Protein AF-A0A9P8LA30-F1 (afdb_monomer_lite)

Sequence (181 aa):
MVSTASNDLFRNRLGIWWVRAGVVLIIFPVVVVALKSPSVLQIFLISDLVSSSVIPVLCVGLSDRCYWWRGFEVVVGGLGGILTIFIFGTIYFGSALQGAQLILLEGGLYANDWSVFGAFVAAPIGGLLWGVGALLARLSFQYIRAKVRREQFDVLDRPASLDPDVHEHVHVEPPGSGKFF

Structure (mmCIF, N/CA/C/O backbone):
data_AF-A0A9P8LA30-F1
#
_entry.id   AF-A0A9P8LA30-F1
#
loop_
_atom_site.group_PDB
_atom_site.id
_atom_site.type_symbol
_atom_site.label_atom_id
_atom_site.label_alt_id
_atom_site.label_comp_id
_atom_site.label_asym_id
_atom_site.label_entity_id
_atom_site.label_seq_id
_atom_site.pdbx_PDB_ins_code
_atom_site.Cartn_x
_atom_site.Cartn_y
_atom_site.Cartn_z
_atom_site.occupancy
_atom_site.B_iso_or_equiv
_atom_site.auth_seq_id
_atom_site.auth_comp_id
_atom_site.auth_asym_id
_atom_site.auth_atom_id
_atom_site.pdbx_PDB_model_num
ATOM 1 N N . MET A 1 1 ? 8.399 15.715 -0.031 1.00 66.00 1 MET A N 1
ATOM 2 C CA . MET A 1 1 ? 8.519 14.347 0.525 1.00 66.00 1 MET A CA 1
ATOM 3 C C . MET A 1 1 ? 9.369 14.304 1.793 1.00 66.00 1 MET A C 1
ATOM 5 O O . MET A 1 1 ? 8.813 13.966 2.821 1.00 66.00 1 MET A O 1
ATOM 9 N N . VAL A 1 2 ? 10.654 14.699 1.796 1.00 66.38 2 VAL A N 1
ATOM 10 C CA . VAL A 1 2 ? 11.486 14.649 3.030 1.00 66.38 2 VAL A CA 1
ATOM 11 C C . VAL A 1 2 ? 10.980 15.570 4.148 1.00 66.38 2 VAL A C 1
ATOM 13 O O . VAL A 1 2 ? 10.963 15.170 5.306 1.00 66.38 2 VAL A O 1
ATOM 16 N N . SER A 1 3 ? 10.512 16.777 3.817 1.00 67.06 3 SER A N 1
ATOM 17 C CA . SER A 1 3 ? 9.912 17.679 4.813 1.00 67.06 3 SER A CA 1
ATOM 18 C C . SER A 1 3 ? 8.587 17.133 5.363 1.00 67.06 3 SER A C 1
ATOM 20 O O . SER A 1 3 ? 8.395 17.147 6.573 1.00 67.06 3 SER A O 1
ATOM 22 N N . THR A 1 4 ? 7.735 16.561 4.504 1.00 74.06 4 THR A N 1
ATOM 23 C CA . THR A 1 4 ? 6.499 15.865 4.900 1.00 74.06 4 THR A CA 1
ATOM 24 C C . THR A 1 4 ? 6.799 14.680 5.817 1.00 74.06 4 THR A C 1
ATOM 26 O O . THR A 1 4 ? 6.237 14.593 6.895 1.00 74.06 4 THR A O 1
ATOM 29 N N . ALA A 1 5 ? 7.768 13.828 5.469 1.00 67.12 5 ALA A N 1
ATOM 30 C CA . ALA A 1 5 ? 8.181 12.701 6.305 1.00 67.12 5 ALA A CA 1
ATOM 31 C C . ALA A 1 5 ? 8.774 13.155 7.652 1.00 67.12 5 ALA A C 1
ATOM 33 O O . ALA A 1 5 ? 8.467 12.582 8.692 1.00 67.12 5 ALA A O 1
ATOM 34 N N . SER A 1 6 ? 9.590 14.213 7.661 1.00 68.19 6 SER A N 1
ATOM 35 C CA . SER A 1 6 ? 10.129 14.799 8.896 1.00 68.19 6 SER A CA 1
ATOM 36 C C . SER A 1 6 ? 9.030 15.384 9.791 1.00 68.19 6 SER A C 1
ATOM 38 O O . SER A 1 6 ? 9.111 15.314 11.018 1.00 68.19 6 SER A O 1
ATOM 40 N N . ASN A 1 7 ? 8.002 15.974 9.190 1.00 72.81 7 ASN A N 1
ATOM 41 C CA . ASN A 1 7 ? 6.887 16.552 9.921 1.00 72.81 7 ASN A CA 1
ATOM 42 C C . ASN A 1 7 ? 5.942 15.469 10.458 1.00 72.81 7 ASN A C 1
ATOM 44 O O . ASN A 1 7 ? 5.665 15.437 11.653 1.00 72.81 7 ASN A O 1
ATOM 48 N N . ASP A 1 8 ? 5.525 14.543 9.600 1.00 75.38 8 ASP A N 1
ATOM 49 C CA . ASP A 1 8 ? 4.491 13.558 9.914 1.00 75.38 8 ASP A CA 1
ATOM 50 C C . ASP A 1 8 ? 5.030 12.416 10.784 1.00 75.38 8 ASP A C 1
ATOM 52 O O . ASP A 1 8 ? 4.344 11.956 11.694 1.00 75.38 8 ASP A O 1
ATOM 56 N N . LEU A 1 9 ? 6.282 11.989 10.566 1.00 69.12 9 LEU A N 1
ATOM 57 C CA . LEU A 1 9 ? 6.884 10.870 11.299 1.00 69.12 9 LEU A CA 1
ATOM 58 C C . LEU A 1 9 ? 7.690 11.326 12.523 1.00 69.12 9 LEU A C 1
ATOM 60 O O . LEU A 1 9 ? 7.696 10.647 13.547 1.00 69.12 9 LEU A O 1
ATOM 64 N N . PHE A 1 10 ? 8.347 12.489 12.447 1.00 74.12 10 PHE A N 1
ATOM 65 C CA . PHE A 1 10 ? 9.243 12.975 13.506 1.00 74.12 10 PHE A CA 1
ATOM 66 C C . PHE A 1 10 ? 8.746 14.238 14.220 1.00 74.12 10 PHE A C 1
ATOM 68 O O . PHE A 1 10 ? 9.467 14.780 15.062 1.00 74.12 10 PHE A O 1
ATOM 75 N N . ARG A 1 11 ? 7.523 14.713 13.923 1.00 70.44 11 ARG A N 1
ATOM 76 C CA . ARG A 1 11 ? 6.894 15.894 14.552 1.00 70.44 11 ARG A CA 1
ATOM 77 C C . ARG A 1 11 ? 7.828 17.107 14.607 1.00 70.44 11 ARG A C 1
ATOM 79 O O . ARG A 1 11 ? 7.881 17.813 15.612 1.00 70.44 11 ARG A O 1
ATOM 86 N N . ASN A 1 12 ? 8.625 17.297 13.554 1.00 68.81 12 ASN A N 1
ATOM 87 C CA . ASN A 1 12 ? 9.588 18.392 13.428 1.00 68.81 12 ASN A CA 1
ATOM 88 C C . ASN A 1 12 ? 10.654 18.465 14.553 1.00 68.81 12 ASN A C 1
ATOM 90 O O . ASN A 1 12 ? 11.249 19.512 14.788 1.00 68.81 12 ASN A O 1
ATOM 94 N N . ARG A 1 13 ? 10.925 17.350 15.249 1.00 74.25 13 ARG A N 1
ATOM 95 C CA . ARG A 1 13 ? 12.000 17.239 16.259 1.00 74.25 13 ARG A CA 1
ATOM 96 C C . ARG A 1 13 ? 13.390 17.031 15.641 1.00 74.25 13 ARG A C 1
ATOM 98 O O . ARG A 1 13 ? 14.383 17.027 16.365 1.00 74.25 13 ARG A O 1
ATOM 105 N N . LEU A 1 14 ? 13.475 16.813 14.327 1.00 73.75 14 LEU A N 1
ATOM 106 C CA . LEU A 1 14 ? 14.732 16.595 13.613 1.00 73.75 14 LEU A CA 1
ATOM 107 C C . LEU A 1 14 ? 15.380 17.928 13.236 1.00 73.75 14 LEU A C 1
ATOM 109 O O . LEU A 1 14 ? 14.770 18.775 12.588 1.00 73.75 14 LEU A O 1
ATOM 113 N N . GLY A 1 15 ? 16.651 18.092 13.601 1.00 79.81 15 GLY A N 1
ATOM 114 C CA . GLY A 1 15 ? 17.439 19.247 13.176 1.00 79.81 15 GLY A CA 1
ATOM 115 C C . GLY A 1 15 ? 17.586 19.318 11.650 1.00 79.81 15 GLY A C 1
ATOM 116 O O . GLY A 1 15 ? 17.658 18.294 10.969 1.00 79.81 15 GLY A O 1
ATOM 117 N N . ILE A 1 16 ? 17.705 20.536 11.114 1.00 81.12 16 ILE A N 1
ATOM 118 C CA . ILE A 1 16 ? 17.789 20.811 9.666 1.00 81.12 16 ILE A CA 1
ATOM 119 C C . ILE A 1 16 ? 18.906 20.020 8.956 1.00 81.12 16 ILE A C 1
ATOM 121 O O . ILE A 1 16 ? 18.776 19.666 7.785 1.00 81.12 16 ILE A O 1
ATOM 125 N N . TRP A 1 17 ? 19.991 19.703 9.669 1.00 84.44 17 TRP A N 1
ATOM 126 C CA . TRP A 1 17 ? 21.108 18.906 9.161 1.00 84.44 17 TRP A CA 1
ATOM 127 C C . TRP A 1 17 ? 20.695 17.477 8.792 1.00 84.44 17 TRP A C 1
ATOM 129 O O . TRP A 1 17 ? 21.077 16.992 7.728 1.00 84.44 17 TRP A O 1
ATOM 139 N N . TRP A 1 18 ? 19.846 16.838 9.602 1.00 83.56 18 TRP A N 1
ATOM 140 C CA . TRP A 1 18 ? 19.319 15.499 9.324 1.00 83.56 18 TRP A CA 1
ATOM 141 C C . TRP A 1 18 ? 18.354 15.500 8.143 1.00 83.56 18 TRP A C 1
ATOM 143 O O . TRP A 1 18 ? 18.401 14.603 7.305 1.00 83.56 18 TRP A O 1
ATOM 153 N N . VAL A 1 19 ? 17.535 16.547 8.025 1.00 83.50 19 VAL A N 1
ATOM 154 C CA . VAL A 1 19 ? 16.638 16.736 6.876 1.00 83.50 19 VAL A CA 1
ATOM 155 C C . VAL A 1 19 ? 17.453 16.853 5.583 1.00 83.50 19 VAL A C 1
ATOM 157 O O . VAL A 1 19 ? 17.155 16.169 4.608 1.00 83.50 19 VAL A O 1
ATOM 160 N N . ARG A 1 20 ? 18.524 17.659 5.574 1.00 85.94 20 ARG A N 1
ATOM 161 C CA . ARG A 1 20 ? 19.414 17.812 4.408 1.00 85.94 20 ARG A CA 1
ATOM 162 C C . ARG A 1 20 ? 20.133 16.515 4.044 1.00 85.94 20 ARG A C 1
ATOM 164 O O . ARG A 1 20 ? 20.171 16.164 2.868 1.00 85.94 20 ARG A O 1
ATOM 171 N N . ALA A 1 21 ? 20.648 15.787 5.035 1.00 88.25 21 ALA A N 1
ATOM 172 C CA . ALA A 1 21 ? 21.249 14.474 4.809 1.00 88.25 21 ALA A CA 1
ATOM 173 C C . ALA A 1 21 ? 20.233 13.489 4.203 1.00 88.25 21 ALA A C 1
ATOM 175 O O . ALA A 1 21 ? 20.544 12.813 3.227 1.00 88.25 21 ALA A O 1
ATOM 176 N N . GLY A 1 22 ? 18.994 13.478 4.707 1.00 86.50 22 GLY A N 1
ATOM 177 C CA . GLY A 1 22 ? 17.905 12.669 4.159 1.00 86.50 22 GLY A CA 1
ATOM 178 C C . GLY A 1 22 ? 17.561 13.017 2.709 1.00 86.50 22 GLY A C 1
ATOM 179 O O . GLY A 1 22 ? 17.328 12.121 1.903 1.00 86.50 22 GLY A O 1
ATOM 180 N N . VAL A 1 23 ? 17.591 14.303 2.340 1.00 87.88 23 VAL A N 1
ATOM 181 C CA . VAL A 1 23 ? 17.409 14.729 0.941 1.00 87.88 23 VAL A CA 1
ATOM 182 C C . VAL A 1 23 ? 18.496 14.139 0.044 1.00 87.88 23 VAL A C 1
ATOM 184 O O . VAL A 1 23 ? 18.168 13.527 -0.968 1.00 87.88 23 VAL A O 1
ATOM 187 N N . VAL A 1 24 ? 19.772 14.266 0.416 1.00 90.69 24 VAL A N 1
ATOM 188 C CA . VAL A 1 24 ? 20.885 13.716 -0.380 1.00 90.69 24 VAL A CA 1
ATOM 189 C C . VAL A 1 24 ? 20.779 12.192 -0.500 1.00 90.69 24 VAL A C 1
ATOM 191 O O . VAL A 1 24 ? 20.941 11.648 -1.593 1.00 90.69 24 VAL A O 1
ATOM 194 N N . LEU A 1 25 ? 20.436 11.515 0.600 1.00 90.44 25 LEU A N 1
ATOM 195 C CA . LEU A 1 25 ? 20.273 10.062 0.649 1.00 90.44 25 LEU A CA 1
ATOM 196 C C . LEU A 1 25 ? 19.158 9.557 -0.280 1.00 90.44 25 LEU A C 1
ATOM 198 O O . LEU A 1 25 ? 19.300 8.484 -0.852 1.00 90.44 25 LEU A O 1
ATOM 202 N N . ILE A 1 26 ? 18.073 10.318 -0.462 1.00 89.56 26 ILE A N 1
ATOM 203 C CA . ILE A 1 26 ? 16.992 9.968 -1.399 1.00 89.56 26 ILE A CA 1
ATOM 204 C C . ILE A 1 26 ? 17.337 10.359 -2.840 1.00 89.56 26 ILE A C 1
ATOM 206 O O . ILE A 1 26 ? 16.992 9.630 -3.767 1.00 89.56 26 ILE A O 1
ATOM 210 N N . ILE A 1 27 ? 18.034 11.478 -3.060 1.00 89.94 27 ILE A N 1
ATOM 211 C CA . ILE A 1 27 ? 18.406 11.923 -4.413 1.00 89.94 27 ILE A CA 1
ATOM 212 C C . ILE A 1 27 ? 19.338 10.915 -5.090 1.00 89.94 27 ILE A C 1
ATOM 214 O O . ILE A 1 27 ? 19.148 10.617 -6.266 1.00 89.94 27 ILE A O 1
ATOM 218 N N . PHE A 1 28 ? 20.317 10.365 -4.369 1.00 92.31 28 PHE A N 1
ATOM 219 C CA . PHE A 1 28 ? 21.287 9.432 -4.949 1.00 92.31 28 PHE A CA 1
ATOM 220 C C . PHE A 1 28 ? 20.642 8.215 -5.654 1.00 92.31 28 PHE A C 1
ATOM 222 O O . PHE A 1 28 ? 20.888 8.037 -6.850 1.00 92.31 28 PHE A O 1
ATOM 229 N N . PRO A 1 29 ? 19.780 7.401 -5.006 1.00 88.56 29 PRO A N 1
ATOM 230 C CA . PRO A 1 29 ? 19.123 6.278 -5.669 1.00 88.56 29 PRO A CA 1
ATOM 231 C C . PRO A 1 29 ? 18.166 6.730 -6.777 1.00 88.56 29 PRO A C 1
ATOM 233 O O . PRO A 1 29 ? 18.083 6.056 -7.798 1.00 88.56 29 PRO A O 1
ATOM 236 N N . VAL A 1 30 ? 17.497 7.881 -6.633 1.00 87.75 30 VAL A N 1
ATOM 237 C CA . VAL A 1 30 ? 16.636 8.434 -7.693 1.00 87.75 30 VAL A CA 1
ATOM 238 C C . VAL A 1 30 ? 17.444 8.726 -8.959 1.00 87.75 30 VAL A C 1
ATOM 240 O O . VAL A 1 30 ? 17.013 8.362 -10.050 1.00 87.75 30 VAL A O 1
ATOM 243 N N . VAL A 1 31 ? 18.636 9.316 -8.828 1.00 88.94 31 VAL A N 1
ATOM 244 C CA . VAL A 1 31 ? 19.533 9.570 -9.967 1.00 88.94 31 VAL A CA 1
ATOM 245 C C . VAL A 1 31 ? 20.019 8.257 -10.580 1.00 88.94 31 VAL A C 1
ATOM 247 O O . VAL A 1 31 ? 19.984 8.113 -11.798 1.00 88.94 31 VAL A O 1
ATOM 250 N N . VAL A 1 32 ? 20.418 7.275 -9.765 1.00 88.88 32 VAL A N 1
ATOM 251 C CA . VAL A 1 32 ? 20.848 5.955 -10.266 1.00 88.88 32 VAL A CA 1
ATOM 252 C C . VAL A 1 32 ? 19.735 5.269 -11.062 1.00 88.88 32 VAL A C 1
ATOM 254 O O . VAL A 1 32 ? 19.996 4.741 -12.143 1.00 88.88 32 VAL A O 1
ATOM 257 N N . VAL A 1 33 ? 18.496 5.304 -10.566 1.00 84.56 33 VAL A N 1
ATOM 258 C CA . VAL A 1 33 ? 17.332 4.753 -11.273 1.00 84.56 33 VAL A CA 1
ATOM 259 C C . VAL A 1 33 ? 17.050 5.541 -12.550 1.00 84.56 33 VAL A C 1
ATOM 261 O O . VAL A 1 33 ? 16.842 4.928 -13.588 1.00 84.56 33 VAL A O 1
ATOM 264 N N . ALA A 1 34 ? 17.119 6.874 -12.528 1.00 80.88 34 ALA A N 1
ATOM 265 C CA . ALA A 1 34 ? 16.908 7.701 -13.719 1.00 80.88 34 ALA A CA 1
ATOM 266 C C . ALA A 1 34 ? 17.939 7.419 -14.829 1.00 80.88 34 ALA A C 1
ATOM 268 O O . ALA A 1 34 ? 17.586 7.373 -16.007 1.00 80.88 34 ALA A O 1
ATOM 269 N N . LEU A 1 35 ? 19.200 7.161 -14.464 1.00 85.12 35 LEU A N 1
ATOM 270 C CA . LEU A 1 35 ? 20.261 6.797 -15.411 1.00 85.12 35 LEU A CA 1
ATOM 271 C C . LEU A 1 35 ? 20.046 5.425 -16.065 1.00 85.12 35 LEU A C 1
ATOM 273 O O . LEU A 1 35 ? 20.586 5.172 -17.138 1.00 85.12 35 LEU A O 1
ATOM 277 N N . LYS A 1 36 ? 19.237 4.545 -15.461 1.00 79.75 36 LYS A N 1
ATOM 278 C CA . LYS A 1 36 ? 18.833 3.261 -16.060 1.00 79.75 36 LYS A CA 1
ATOM 279 C C . LYS A 1 36 ? 17.726 3.409 -17.115 1.00 79.75 36 LYS A C 1
ATOM 281 O O . LYS A 1 36 ? 17.242 2.403 -17.615 1.00 79.75 36 LYS A O 1
ATOM 286 N N . SER A 1 37 ? 17.369 4.648 -17.467 1.00 63.50 37 SER A N 1
ATOM 287 C CA . SER A 1 37 ? 16.351 5.027 -18.453 1.00 63.50 37 SER A CA 1
ATOM 288 C C . SER A 1 37 ? 15.013 4.269 -18.330 1.00 63.50 37 SER A C 1
ATOM 290 O O . SER A 1 37 ? 14.557 3.662 -19.299 1.00 63.50 37 SER A O 1
ATOM 292 N N . PRO A 1 38 ? 14.330 4.302 -17.165 1.00 69.00 38 PRO A N 1
ATOM 293 C CA . PRO A 1 38 ? 12.923 3.934 -17.111 1.00 69.00 38 PRO A CA 1
ATOM 294 C C . PRO A 1 38 ? 12.126 4.894 -17.995 1.00 69.00 38 PRO A C 1
ATOM 296 O O . PRO A 1 38 ? 12.371 6.105 -17.997 1.00 69.00 38 PRO A O 1
ATOM 299 N N . SER A 1 39 ? 11.146 4.372 -18.730 1.00 79.62 39 SER A N 1
ATOM 300 C CA . SER A 1 39 ? 10.253 5.243 -19.488 1.00 79.62 39 SER A CA 1
ATOM 301 C C . SER A 1 39 ? 9.418 6.094 -18.524 1.00 79.62 39 SER A C 1
ATOM 303 O O . SER A 1 39 ? 8.913 5.607 -17.510 1.00 79.62 39 SER A O 1
ATOM 305 N N . VAL A 1 40 ? 9.244 7.378 -18.848 1.00 84.81 40 VAL A N 1
ATOM 306 C CA . VAL A 1 40 ? 8.397 8.295 -18.065 1.00 84.81 40 VAL A CA 1
ATOM 307 C C . VAL A 1 40 ? 6.981 7.722 -17.907 1.00 84.81 40 VAL A C 1
ATOM 309 O O . VAL A 1 40 ? 6.394 7.794 -16.831 1.00 84.81 40 VAL A O 1
ATOM 312 N N . LEU A 1 41 ? 6.469 7.075 -18.960 1.00 85.44 41 LEU A N 1
ATOM 313 C CA . LEU A 1 41 ? 5.175 6.394 -18.968 1.00 85.44 41 LEU A CA 1
ATOM 314 C C . LEU A 1 41 ? 5.098 5.265 -17.932 1.00 85.44 41 LEU A C 1
ATOM 316 O O . LEU A 1 41 ? 4.109 5.177 -17.215 1.00 85.44 41 LEU A O 1
ATOM 320 N N . GLN A 1 42 ? 6.132 4.433 -17.802 1.00 86.19 42 GLN A N 1
ATOM 321 C CA . GLN A 1 42 ? 6.142 3.350 -16.817 1.00 86.19 42 GLN A CA 1
ATOM 322 C C . GLN A 1 42 ? 6.142 3.887 -15.384 1.00 86.19 42 GLN A C 1
ATOM 324 O O . GLN A 1 42 ? 5.406 3.375 -14.547 1.00 86.19 42 GLN A O 1
ATOM 329 N N . ILE A 1 43 ? 6.897 4.955 -15.107 1.00 87.75 43 ILE A N 1
ATOM 330 C CA . ILE A 1 43 ? 6.878 5.604 -13.788 1.00 87.75 43 ILE A CA 1
ATOM 331 C C . ILE A 1 43 ? 5.460 6.096 -13.455 1.00 87.75 43 ILE A C 1
ATOM 333 O O . ILE A 1 43 ? 4.973 5.858 -12.348 1.00 87.75 43 ILE A O 1
ATOM 337 N N . PHE A 1 44 ? 4.777 6.732 -14.415 1.00 89.44 44 PHE A N 1
ATOM 338 C CA . PHE A 1 44 ? 3.386 7.156 -14.237 1.00 89.44 44 PHE A CA 1
ATOM 339 C C . PHE A 1 44 ? 2.445 5.977 -13.993 1.00 89.44 44 PHE A C 1
ATOM 341 O O . PHE A 1 44 ? 1.633 6.051 -13.078 1.00 89.44 44 PHE A O 1
ATOM 348 N N . LEU A 1 45 ? 2.577 4.880 -14.743 1.00 90.12 45 LEU A N 1
ATOM 349 C CA . LEU A 1 45 ? 1.710 3.715 -14.566 1.00 90.12 45 LEU A CA 1
ATOM 350 C C . LEU A 1 45 ? 1.936 2.997 -13.239 1.00 90.12 45 LEU A C 1
ATOM 352 O O . LEU A 1 45 ? 0.966 2.574 -12.628 1.00 90.12 45 LEU A O 1
ATOM 356 N N . ILE A 1 46 ? 3.180 2.875 -12.766 1.00 91.12 46 ILE A N 1
ATOM 357 C CA . ILE A 1 46 ? 3.451 2.307 -11.438 1.00 91.12 46 ILE A CA 1
ATOM 358 C C . ILE A 1 46 ? 2.772 3.172 -10.368 1.00 91.12 46 ILE A C 1
ATOM 360 O O . ILE A 1 46 ? 2.106 2.652 -9.473 1.00 91.12 46 ILE A O 1
ATOM 364 N N . SER A 1 47 ? 2.902 4.498 -10.468 1.00 91.75 47 SER A N 1
ATOM 365 C CA . SER A 1 47 ? 2.252 5.422 -9.534 1.00 91.75 47 SER A CA 1
ATOM 366 C C . SER A 1 47 ? 0.725 5.340 -9.602 1.00 91.75 47 SER A C 1
ATOM 368 O O . SER A 1 47 ? 0.059 5.400 -8.566 1.00 91.75 47 SER A O 1
ATOM 370 N N . ASP A 1 48 ? 0.162 5.209 -10.801 1.00 92.81 48 ASP A N 1
ATOM 371 C CA . ASP A 1 48 ? -1.279 5.077 -11.012 1.00 92.81 48 ASP A CA 1
ATOM 372 C C . ASP A 1 48 ? -1.802 3.730 -10.496 1.00 92.81 48 ASP A C 1
ATOM 374 O O . ASP A 1 48 ? -2.819 3.675 -9.815 1.00 92.81 48 ASP A O 1
ATOM 378 N N . LEU A 1 49 ? -1.050 2.647 -10.691 1.00 93.12 49 LEU A N 1
ATOM 379 C CA . LEU A 1 49 ? -1.375 1.320 -10.173 1.00 93.12 49 LEU A CA 1
ATOM 380 C C . LEU A 1 49 ? -1.416 1.303 -8.637 1.00 93.12 49 LEU A C 1
ATOM 382 O O . LEU A 1 49 ? -2.361 0.783 -8.040 1.00 93.12 49 LEU A O 1
ATOM 386 N N . VAL A 1 50 ? -0.429 1.926 -7.982 1.00 94.25 50 VAL A N 1
ATOM 387 C CA . VAL A 1 50 ? -0.433 2.103 -6.519 1.00 94.25 50 VAL A CA 1
ATOM 388 C C . VAL A 1 50 ? -1.622 2.962 -6.084 1.00 94.25 50 VAL A C 1
ATOM 390 O O . VAL A 1 50 ? -2.298 2.633 -5.111 1.00 94.25 50 VAL A O 1
ATOM 393 N N . SER A 1 51 ? -1.924 4.029 -6.823 1.00 94.69 51 SER A N 1
ATOM 394 C CA . SER A 1 51 ? -3.075 4.894 -6.544 1.00 94.69 51 SER A CA 1
ATOM 395 C C . SER A 1 51 ? -4.399 4.137 -6.680 1.00 94.69 51 SER A C 1
ATOM 397 O O . SER A 1 51 ? -5.256 4.249 -5.810 1.00 94.69 51 SER A O 1
ATOM 399 N N . SER A 1 52 ? -4.536 3.283 -7.692 1.00 95.06 52 SER A N 1
ATOM 400 C CA . SER A 1 52 ? -5.697 2.416 -7.906 1.00 95.06 52 SER A CA 1
ATOM 401 C C . SER A 1 52 ? -5.909 1.423 -6.753 1.00 95.06 52 SER A C 1
ATOM 403 O O . SER A 1 52 ? -7.043 1.139 -6.377 1.00 95.06 52 SER A O 1
ATOM 405 N N . SER A 1 53 ? -4.828 0.956 -6.116 1.00 94.69 53 SER A N 1
ATOM 406 C CA . SER A 1 53 ? -4.896 0.118 -4.908 1.00 94.69 53 SER A CA 1
ATOM 407 C C . SER A 1 53 ? -5.402 0.883 -3.675 1.00 94.69 53 SER A C 1
ATOM 409 O O . SER A 1 53 ? -6.187 0.365 -2.881 1.00 94.69 53 SER A O 1
ATOM 411 N N . VAL A 1 54 ? -4.946 2.125 -3.487 1.00 94.62 54 VAL A N 1
ATOM 412 C CA . VAL A 1 54 ? -5.136 2.871 -2.231 1.00 94.62 54 VAL A CA 1
ATOM 413 C C . VAL A 1 54 ? -6.383 3.767 -2.256 1.00 94.62 54 VAL A C 1
ATOM 415 O O . VAL A 1 54 ? -7.101 3.847 -1.258 1.00 94.62 54 VAL A O 1
ATOM 418 N N . ILE A 1 55 ? -6.665 4.438 -3.378 1.00 94.88 55 ILE A N 1
ATOM 419 C CA . ILE A 1 55 ? -7.728 5.451 -3.496 1.00 94.88 55 ILE A CA 1
ATOM 420 C C . ILE A 1 55 ? -9.119 4.892 -3.168 1.00 94.88 55 ILE A C 1
ATOM 422 O O . ILE A 1 55 ? -9.804 5.525 -2.368 1.00 94.88 55 ILE A O 1
ATOM 426 N N . PRO A 1 56 ? -9.565 3.731 -3.688 1.00 93.38 56 PRO A N 1
ATOM 427 C CA . PRO A 1 56 ? -10.902 3.221 -3.377 1.00 93.38 56 PRO A CA 1
ATOM 428 C C . PRO A 1 56 ? -11.107 3.000 -1.877 1.00 93.38 56 PRO A C 1
ATOM 430 O O . PRO A 1 56 ? -12.147 3.352 -1.322 1.00 93.38 56 PRO A O 1
ATOM 433 N N . VAL A 1 57 ? -10.082 2.474 -1.203 1.00 93.06 57 VAL A N 1
ATOM 434 C CA . VAL A 1 57 ? -10.102 2.215 0.240 1.00 93.06 57 VAL A CA 1
ATOM 435 C C . VAL A 1 57 ? -10.084 3.526 1.033 1.00 93.06 57 VAL A C 1
ATOM 437 O O . VAL A 1 57 ? -10.796 3.658 2.030 1.00 93.06 57 VAL A O 1
ATOM 440 N N . LEU A 1 58 ? -9.317 4.520 0.571 1.00 92.94 58 LEU A N 1
ATOM 441 C CA . LEU A 1 58 ? -9.330 5.873 1.129 1.00 92.94 58 LEU A CA 1
ATOM 442 C C . LEU A 1 58 ? -10.697 6.542 0.982 1.00 92.94 58 LEU A C 1
ATOM 444 O O . LEU A 1 58 ? -11.181 7.124 1.945 1.00 92.94 58 LEU A O 1
ATOM 448 N N . CYS A 1 59 ? -11.340 6.448 -0.184 1.00 92.94 59 CYS A N 1
ATOM 449 C CA . CYS A 1 59 ? -12.662 7.030 -0.419 1.00 92.94 59 CYS A CA 1
ATOM 450 C C . CYS A 1 59 ? -13.716 6.471 0.546 1.00 92.94 59 CYS A C 1
ATOM 452 O O . CYS A 1 59 ? -14.556 7.228 1.029 1.00 92.94 59 CYS A O 1
ATOM 454 N N . VAL A 1 60 ? -13.651 5.173 0.869 1.00 90.38 60 VAL A N 1
ATOM 455 C CA . VAL A 1 60 ? -14.511 4.566 1.899 1.00 90.38 60 VAL A CA 1
ATOM 456 C C . VAL A 1 60 ? -14.184 5.135 3.280 1.00 90.38 60 VAL A C 1
ATOM 458 O O . VAL A 1 60 ? -15.093 5.541 3.996 1.00 90.38 60 VAL A O 1
ATOM 461 N N . GLY A 1 61 ? -12.901 5.221 3.640 1.00 86.94 61 GLY A N 1
ATOM 462 C CA . GLY A 1 61 ? -12.469 5.750 4.938 1.00 86.94 61 GLY A CA 1
ATOM 463 C C . GLY A 1 61 ? -12.748 7.241 5.157 1.00 86.94 61 GLY A C 1
ATOM 464 O O . GLY A 1 61 ? -12.921 7.661 6.295 1.00 86.94 61 GLY A O 1
ATOM 465 N N . LEU A 1 62 ? -12.805 8.035 4.086 1.00 87.25 62 LEU A N 1
ATOM 466 C CA . LEU A 1 62 ? -13.124 9.465 4.133 1.00 87.25 62 LEU A CA 1
ATOM 467 C C . LEU A 1 62 ? -14.631 9.750 4.125 1.00 87.25 62 LEU A C 1
ATOM 469 O O . LEU A 1 62 ? -15.031 10.896 4.302 1.00 87.25 62 LEU A O 1
ATOM 473 N N . SER A 1 63 ? -15.480 8.746 3.890 1.00 87.06 63 SER A N 1
ATOM 474 C CA . SER A 1 63 ? -16.926 8.944 3.916 1.00 87.06 63 SER A CA 1
ATOM 475 C C . SER A 1 63 ? -17.430 9.035 5.356 1.00 87.06 63 SER A C 1
ATOM 477 O O . SER A 1 63 ? -17.305 8.075 6.115 1.00 87.06 63 SER A O 1
ATOM 479 N N . ASP A 1 64 ? -18.117 10.127 5.705 1.00 76.31 64 ASP A N 1
ATOM 480 C CA . ASP A 1 64 ? -18.733 10.319 7.033 1.00 76.31 64 ASP A CA 1
ATOM 481 C C . ASP A 1 64 ? -19.762 9.232 7.396 1.00 76.31 64 ASP A C 1
ATOM 483 O O . ASP A 1 64 ? -20.096 9.021 8.564 1.00 76.31 64 ASP A O 1
ATOM 487 N N . ARG A 1 65 ? -20.276 8.511 6.389 1.00 78.56 65 ARG A N 1
ATOM 488 C CA . ARG A 1 65 ? -21.191 7.375 6.578 1.00 78.56 65 ARG A CA 1
ATOM 489 C C . ARG A 1 65 ? -20.476 6.116 7.064 1.00 78.56 65 ARG A C 1
ATOM 491 O O . ARG A 1 65 ? -21.119 5.241 7.633 1.00 78.56 65 ARG A O 1
ATOM 498 N N . CYS A 1 66 ? -19.168 6.014 6.849 1.00 81.00 66 CYS A N 1
ATOM 499 C CA . CYS A 1 66 ? -18.356 4.844 7.162 1.00 81.00 66 CYS A CA 1
ATOM 500 C C . CYS A 1 66 ? -17.473 5.085 8.395 1.00 81.00 66 CYS A C 1
ATOM 502 O O . CYS A 1 66 ? -16.297 4.739 8.393 1.00 81.00 66 CYS A O 1
ATOM 504 N N . TYR A 1 67 ? -18.044 5.624 9.477 1.00 75.69 67 TYR A N 1
ATOM 505 C CA . TYR A 1 67 ? -17.333 5.943 10.729 1.00 75.69 67 TYR A CA 1
ATOM 506 C C . TYR A 1 67 ? -16.633 4.737 11.392 1.00 75.69 67 TYR A C 1
ATOM 508 O O . TYR A 1 67 ? -15.701 4.901 12.179 1.00 75.69 67 TYR A O 1
ATOM 516 N N . TRP A 1 68 ? -17.056 3.510 11.079 1.00 78.62 68 TRP A N 1
ATOM 517 C CA . TRP A 1 68 ? -16.387 2.283 11.518 1.00 78.62 68 TRP A CA 1
ATOM 518 C C . TRP A 1 68 ? -15.066 2.016 10.782 1.00 78.62 68 TRP A C 1
ATOM 520 O O . TRP A 1 68 ? -14.262 1.206 11.246 1.00 78.62 68 TRP A O 1
ATOM 530 N N . TRP A 1 69 ? -14.807 2.665 9.651 1.00 83.56 69 TRP A N 1
ATOM 531 C CA . TRP A 1 69 ? -13.578 2.505 8.883 1.00 83.56 69 TRP A CA 1
ATOM 532 C C . TRP A 1 69 ? -12.479 3.382 9.489 1.00 83.56 69 TRP A C 1
ATOM 534 O O . TRP A 1 69 ? -12.649 4.589 9.625 1.00 83.56 69 TRP A O 1
ATOM 544 N N . ARG A 1 70 ? -11.351 2.794 9.903 1.00 85.19 70 ARG A N 1
ATOM 545 C CA . ARG A 1 70 ? -10.222 3.536 10.485 1.00 85.19 70 ARG A CA 1
ATOM 546 C C . ARG A 1 70 ? -9.045 3.549 9.512 1.00 85.19 70 ARG A C 1
ATOM 548 O O . ARG A 1 70 ? -9.014 2.840 8.508 1.00 85.19 70 ARG A O 1
ATOM 555 N N . GLY A 1 71 ? -8.021 4.333 9.853 1.00 85.06 71 GLY A N 1
ATOM 556 C CA . GLY A 1 71 ? -6.763 4.357 9.100 1.00 85.06 71 GLY A CA 1
ATOM 557 C C . GLY A 1 71 ? -6.092 2.980 8.995 1.00 85.06 71 GLY A C 1
ATOM 558 O O . GLY A 1 71 ? -5.386 2.718 8.027 1.00 85.06 71 GLY A O 1
ATOM 559 N N . PHE A 1 72 ? -6.357 2.068 9.936 1.00 88.81 72 PHE A N 1
ATOM 560 C CA . PHE A 1 72 ? -5.855 0.696 9.875 1.00 88.81 72 PHE A CA 1
ATOM 561 C C . PHE A 1 72 ? -6.368 -0.061 8.641 1.00 88.81 72 PHE A C 1
ATOM 563 O O . PHE A 1 72 ? -5.567 -0.622 7.897 1.00 88.81 72 PHE A O 1
ATOM 570 N N . GLU A 1 73 ? -7.678 -0.033 8.376 1.00 91.62 73 GLU A N 1
ATOM 571 C CA . GLU A 1 73 ? -8.273 -0.692 7.207 1.00 91.62 73 GLU A CA 1
ATOM 572 C C . GLU A 1 73 ? -7.789 -0.065 5.899 1.00 91.62 73 GLU A C 1
ATOM 574 O O . GLU A 1 73 ? -7.601 -0.771 4.912 1.00 91.62 73 GLU A O 1
ATOM 579 N N . VAL A 1 74 ? -7.523 1.245 5.901 1.00 92.31 74 VAL A N 1
ATOM 580 C CA . VAL A 1 74 ? -6.921 1.950 4.761 1.00 92.31 74 VAL A CA 1
ATOM 581 C C . VAL A 1 74 ? -5.519 1.428 4.455 1.00 92.31 74 VAL A C 1
ATOM 583 O O . VAL A 1 74 ? -5.218 1.137 3.299 1.00 92.31 74 VAL A O 1
ATOM 586 N N . VAL A 1 75 ? -4.663 1.277 5.469 1.00 93.50 75 VAL A N 1
ATOM 587 C CA . VAL A 1 75 ? -3.291 0.780 5.279 1.00 93.50 75 VAL A CA 1
ATOM 588 C C . VAL A 1 75 ? -3.298 -0.681 4.831 1.00 93.50 75 VAL A C 1
ATOM 590 O O . VAL A 1 75 ? -2.609 -1.028 3.871 1.00 93.50 75 VAL A O 1
ATOM 593 N N . VAL A 1 76 ? -4.095 -1.534 5.484 1.00 95.06 76 VAL A N 1
ATOM 594 C CA . VAL A 1 76 ? -4.188 -2.956 5.119 1.00 95.06 76 VAL A CA 1
ATOM 595 C C . VAL A 1 76 ? -4.810 -3.131 3.738 1.00 95.06 76 VAL A C 1
ATOM 597 O O . VAL A 1 76 ? -4.317 -3.942 2.962 1.00 95.06 76 VAL A O 1
ATOM 600 N N . GLY A 1 77 ? -5.833 -2.350 3.392 1.00 94.31 77 GLY A N 1
ATOM 601 C CA . GLY A 1 77 ? -6.408 -2.354 2.052 1.00 94.31 77 GLY A CA 1
ATOM 602 C C . GLY A 1 77 ? -5.402 -1.893 0.999 1.00 94.31 77 GLY A C 1
ATOM 603 O O . GLY A 1 77 ? -5.153 -2.609 0.038 1.00 94.31 77 GLY A O 1
ATOM 604 N N . GLY A 1 78 ? -4.725 -0.764 1.208 1.00 93.81 78 GLY A N 1
ATOM 605 C CA . GLY A 1 78 ? -3.730 -0.252 0.262 1.00 93.81 78 GLY A CA 1
ATOM 606 C C . GLY A 1 78 ? -2.570 -1.221 -0.008 1.00 93.81 78 GLY A C 1
ATOM 607 O O . GLY A 1 78 ? -2.207 -1.435 -1.165 1.00 93.81 78 GLY A O 1
ATOM 608 N N . LEU A 1 79 ? -2.017 -1.848 1.038 1.00 95.62 79 LEU A N 1
ATOM 609 C CA . LEU A 1 79 ? -0.982 -2.884 0.900 1.00 95.62 79 LEU A CA 1
ATOM 610 C C . LEU A 1 79 ? -1.548 -4.191 0.330 1.00 95.62 79 LEU A C 1
ATOM 612 O O . LEU A 1 79 ? -0.894 -4.861 -0.469 1.00 95.62 79 LEU A O 1
ATOM 616 N N . GLY A 1 80 ? -2.773 -4.541 0.717 1.00 95.62 80 GLY A N 1
ATOM 617 C CA . GLY A 1 80 ? -3.478 -5.730 0.262 1.00 95.62 80 GLY A CA 1
ATOM 618 C C . GLY A 1 80 ? -3.804 -5.699 -1.228 1.00 95.62 80 GLY A C 1
ATOM 619 O O . GLY A 1 80 ? -3.680 -6.722 -1.899 1.00 95.62 80 GLY A O 1
ATOM 620 N N . GLY A 1 81 ? -4.148 -4.540 -1.791 1.00 95.00 81 GLY A N 1
ATOM 621 C CA . GLY A 1 81 ? -4.337 -4.401 -3.235 1.00 95.00 81 GLY A CA 1
ATOM 622 C C . GLY A 1 81 ? -3.036 -4.619 -4.011 1.00 95.00 81 GLY A C 1
ATOM 623 O O . GLY A 1 81 ? -3.036 -5.396 -4.962 1.00 95.00 81 GLY A O 1
ATOM 624 N N . ILE A 1 82 ? -1.897 -4.090 -3.537 1.00 95.31 82 ILE A N 1
ATOM 625 C CA . ILE A 1 82 ? -0.570 -4.364 -4.130 1.00 95.31 82 ILE A CA 1
ATOM 626 C C . ILE A 1 82 ? -0.237 -5.861 -4.054 1.00 95.31 82 ILE A C 1
ATOM 628 O O . ILE A 1 82 ? 0.195 -6.463 -5.038 1.00 95.31 82 ILE A O 1
ATOM 632 N N . LEU A 1 83 ? -0.488 -6.491 -2.904 1.00 95.94 83 LEU A N 1
ATOM 633 C CA . LEU A 1 83 ? -0.306 -7.933 -2.737 1.00 95.94 83 LEU A CA 1
ATOM 634 C C . LEU A 1 83 ? -1.221 -8.740 -3.672 1.00 95.94 83 LEU A C 1
ATOM 636 O O . LEU A 1 83 ? -0.818 -9.774 -4.198 1.00 95.94 83 LEU A O 1
ATOM 640 N N . THR A 1 84 ? -2.441 -8.268 -3.918 1.00 96.06 84 THR A N 1
ATOM 641 C CA . THR A 1 84 ? -3.388 -8.935 -4.819 1.00 96.06 84 THR A CA 1
ATOM 642 C C . THR A 1 84 ? -2.901 -8.896 -6.265 1.00 96.06 84 THR A C 1
ATOM 644 O O . THR A 1 84 ? -3.040 -9.896 -6.964 1.00 96.06 84 THR A O 1
ATOM 647 N N . ILE A 1 85 ? -2.247 -7.812 -6.697 1.00 94.88 85 I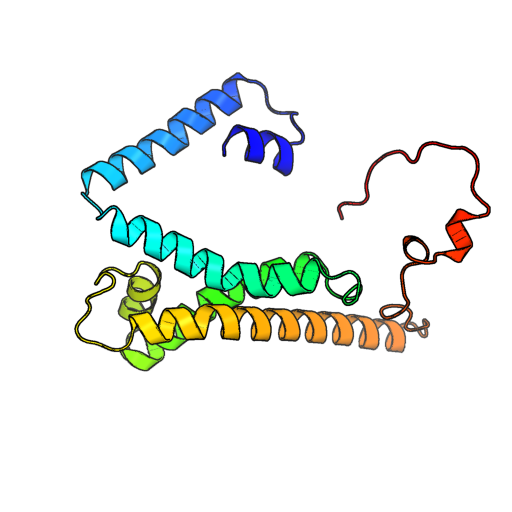LE A N 1
ATOM 648 C CA . ILE A 1 85 ? -1.576 -7.746 -8.008 1.00 94.88 85 ILE A CA 1
ATOM 649 C C . ILE A 1 85 ? -0.485 -8.816 -8.107 1.00 94.88 85 ILE A C 1
ATOM 651 O O . ILE A 1 85 ? -0.411 -9.526 -9.107 1.00 94.88 85 ILE A O 1
ATOM 655 N N . PHE A 1 86 ? 0.333 -8.973 -7.061 1.00 94.81 86 PHE A N 1
ATOM 656 C CA . PHE A 1 86 ? 1.370 -10.006 -7.015 1.00 94.81 86 PHE A CA 1
ATOM 657 C C . PHE A 1 86 ? 0.786 -11.422 -7.097 1.00 94.81 86 PHE A C 1
ATOM 659 O O . PHE A 1 86 ? 1.281 -12.253 -7.860 1.00 94.81 86 PHE A O 1
ATOM 666 N N . ILE A 1 87 ? -0.278 -11.699 -6.335 1.00 95.12 87 ILE A N 1
ATOM 667 C CA . ILE A 1 87 ? -0.974 -12.994 -6.354 1.00 95.12 87 ILE A CA 1
ATOM 668 C C . ILE A 1 87 ? -1.562 -13.251 -7.745 1.00 95.12 87 ILE A C 1
ATOM 670 O O . ILE A 1 87 ? -1.345 -14.322 -8.309 1.00 95.12 87 ILE A O 1
ATOM 674 N N . PHE A 1 88 ? -2.244 -12.260 -8.324 1.00 95.00 88 PHE A N 1
ATOM 675 C CA . PHE A 1 88 ? -2.781 -12.333 -9.679 1.00 95.00 88 PHE A CA 1
ATOM 676 C C . PHE A 1 88 ? -1.681 -12.626 -10.704 1.00 95.00 88 PHE A C 1
ATOM 678 O O . PHE A 1 88 ? -1.801 -13.583 -11.462 1.00 95.00 88 PHE A O 1
ATOM 685 N N . GLY A 1 89 ? -0.584 -11.865 -10.688 1.00 92.19 89 GLY A N 1
ATOM 686 C CA . GLY A 1 89 ? 0.537 -12.061 -11.604 1.00 92.19 89 GLY A CA 1
ATOM 687 C C . GLY A 1 89 ? 1.198 -13.429 -11.434 1.00 92.19 89 GLY A C 1
ATOM 688 O O . GLY A 1 89 ? 1.498 -14.095 -12.419 1.00 92.19 89 GLY A O 1
ATOM 689 N N . THR A 1 90 ? 1.349 -13.901 -10.195 1.00 94.06 90 THR A N 1
ATOM 690 C CA . THR A 1 90 ? 1.905 -15.233 -9.914 1.00 94.06 90 THR A CA 1
ATOM 691 C C . THR A 1 90 ? 1.023 -16.346 -10.481 1.00 94.06 90 THR A C 1
ATOM 693 O O . THR A 1 90 ? 1.547 -17.320 -11.016 1.00 94.06 90 THR A O 1
ATOM 696 N N . ILE A 1 91 ? -0.304 -16.202 -10.406 1.00 94.38 91 ILE A N 1
ATOM 697 C CA . ILE A 1 91 ? -1.256 -17.164 -10.982 1.00 94.38 91 ILE A CA 1
ATOM 698 C C . ILE A 1 91 ? -1.275 -17.067 -12.513 1.00 94.38 91 ILE A C 1
ATOM 700 O O . ILE A 1 91 ? -1.255 -18.093 -13.184 1.00 94.38 91 ILE A O 1
ATOM 704 N N . TYR A 1 92 ? -1.287 -15.851 -13.063 1.00 92.31 92 TYR A N 1
ATOM 705 C CA . TYR A 1 92 ? -1.362 -15.599 -14.504 1.00 92.31 92 TYR A CA 1
ATOM 706 C C . TYR A 1 92 ? -0.129 -16.124 -15.251 1.00 92.31 92 TYR A C 1
ATOM 708 O O . TYR A 1 92 ? -0.254 -16.745 -16.302 1.00 92.31 92 TYR A O 1
ATOM 716 N N . PHE A 1 93 ? 1.062 -15.915 -14.685 1.00 89.81 93 PHE A N 1
ATOM 717 C CA . PHE A 1 93 ? 2.334 -16.303 -15.293 1.00 89.81 93 PHE A CA 1
ATOM 718 C C . PHE A 1 93 ? 2.892 -17.642 -14.788 1.00 89.81 93 PHE A C 1
ATOM 720 O O . PHE A 1 93 ? 3.866 -18.158 -15.336 1.00 89.81 93 PHE A O 1
ATOM 727 N N . GLY A 1 94 ? 2.332 -18.196 -13.709 1.00 91.50 94 GLY A N 1
ATOM 728 C CA . GLY A 1 94 ? 2.846 -19.401 -13.051 1.00 91.50 94 GLY A CA 1
ATOM 729 C C . GLY A 1 94 ? 4.196 -19.213 -12.344 1.00 91.50 94 GLY A C 1
ATOM 730 O O . GLY A 1 94 ? 4.826 -20.195 -11.955 1.00 91.50 94 GLY A O 1
ATOM 731 N N . SER A 1 95 ? 4.667 -17.972 -12.179 1.00 91.75 95 SER A N 1
ATOM 732 C CA . SER A 1 95 ? 5.961 -17.648 -11.572 1.00 91.75 95 SER A CA 1
ATOM 733 C C . SER A 1 95 ? 5.864 -16.437 -10.651 1.00 91.75 95 SER A C 1
ATOM 735 O O . SER A 1 95 ? 5.406 -15.366 -11.049 1.00 91.75 95 SER A O 1
ATOM 737 N N . ALA A 1 96 ? 6.372 -16.591 -9.425 1.00 91.62 96 ALA A N 1
ATOM 738 C CA . ALA A 1 96 ? 6.427 -15.513 -8.440 1.00 91.62 96 ALA A CA 1
ATOM 739 C C . ALA A 1 96 ? 7.321 -14.350 -8.899 1.00 91.62 96 ALA A C 1
ATOM 741 O O . ALA A 1 96 ? 7.018 -13.190 -8.633 1.00 91.62 96 ALA A O 1
ATOM 742 N N . LEU A 1 97 ? 8.404 -14.644 -9.628 1.00 90.94 97 LEU A N 1
ATOM 743 C CA . LEU A 1 97 ? 9.297 -13.606 -10.144 1.00 90.94 97 LEU A CA 1
ATOM 744 C C . LEU A 1 97 ? 8.564 -12.705 -11.146 1.00 90.94 97 LEU A C 1
ATOM 746 O O . LEU A 1 97 ? 8.629 -11.484 -11.033 1.00 90.94 97 LEU A O 1
ATOM 750 N N . GLN A 1 98 ? 7.805 -13.306 -12.064 1.00 87.88 98 GLN A N 1
ATOM 751 C CA . GLN A 1 98 ? 7.030 -12.561 -13.060 1.00 87.88 98 GLN A CA 1
ATOM 752 C C . GLN A 1 98 ? 5.869 -11.793 -12.411 1.00 87.88 98 GLN A C 1
ATOM 754 O O . GLN A 1 98 ? 5.586 -10.663 -12.796 1.00 87.88 98 GLN A O 1
ATOM 759 N N . GLY A 1 99 ? 5.258 -12.343 -11.355 1.00 89.50 99 GLY A N 1
ATOM 760 C CA . GLY A 1 99 ? 4.277 -11.621 -10.541 1.00 89.50 99 GLY A CA 1
ATOM 761 C C . GLY A 1 99 ? 4.847 -10.367 -9.864 1.00 89.50 99 GLY A C 1
ATOM 762 O O . GLY A 1 99 ? 4.184 -9.332 -9.833 1.00 89.50 99 GLY A O 1
ATOM 763 N N . ALA A 1 100 ? 6.088 -10.417 -9.365 1.00 89.06 100 ALA A N 1
ATOM 764 C CA . ALA A 1 100 ? 6.760 -9.241 -8.807 1.00 89.06 100 ALA A CA 1
ATOM 765 C C . ALA A 1 100 ? 7.109 -8.205 -9.889 1.00 89.06 100 ALA A C 1
ATOM 767 O O . ALA A 1 100 ? 6.918 -7.008 -9.680 1.00 89.06 100 ALA A O 1
ATOM 768 N N . GLN A 1 101 ? 7.561 -8.658 -11.061 1.00 89.56 101 GLN A N 1
ATOM 769 C CA . GLN A 1 101 ? 7.840 -7.787 -12.209 1.00 89.56 101 GLN A CA 1
ATOM 770 C C . GLN A 1 101 ? 6.574 -7.103 -12.745 1.00 89.56 101 GLN A C 1
ATOM 772 O O . GLN A 1 101 ? 6.643 -5.960 -13.199 1.00 89.56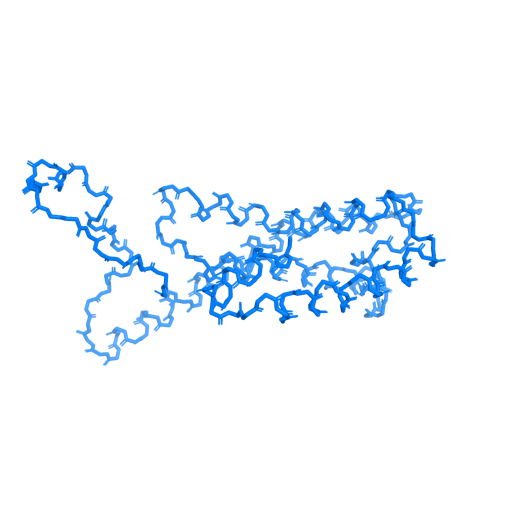 101 GLN A O 1
ATOM 777 N N . LEU A 1 102 ? 5.409 -7.753 -12.632 1.00 89.62 102 LEU A N 1
ATOM 778 C CA . LEU A 1 102 ? 4.121 -7.169 -13.013 1.00 89.62 102 LEU A CA 1
ATOM 779 C C . LEU A 1 102 ? 3.756 -5.948 -12.156 1.00 89.62 102 LEU A C 1
ATOM 781 O O . LEU A 1 102 ? 3.199 -4.993 -12.688 1.00 89.62 102 LEU A O 1
ATOM 785 N N . ILE A 1 103 ? 4.121 -5.923 -10.865 1.00 89.88 103 ILE A N 1
ATOM 786 C CA . ILE A 1 103 ? 3.921 -4.738 -10.005 1.00 89.88 103 ILE A CA 1
ATOM 787 C C . ILE A 1 103 ? 4.707 -3.535 -10.544 1.00 89.88 103 ILE A C 1
ATOM 789 O O . ILE A 1 103 ? 4.230 -2.403 -10.501 1.00 89.88 103 ILE A O 1
ATOM 793 N N . LEU A 1 104 ? 5.912 -3.782 -11.064 1.00 87.44 104 LEU A N 1
ATOM 794 C CA . LEU A 1 104 ? 6.766 -2.759 -11.668 1.00 87.44 104 LEU A CA 1
ATOM 795 C C . LEU A 1 104 ? 6.410 -2.468 -13.129 1.00 87.44 104 LEU A C 1
ATOM 797 O O . LEU A 1 104 ? 7.048 -1.610 -13.742 1.00 87.44 104 LEU A O 1
ATOM 801 N N . LEU A 1 105 ? 5.418 -3.167 -13.693 1.00 86.50 105 LEU A N 1
ATOM 802 C CA . LEU A 1 105 ? 4.993 -3.022 -15.082 1.00 86.50 105 LEU A CA 1
ATOM 803 C C . LEU A 1 105 ? 6.196 -3.012 -16.043 1.00 86.50 105 LEU A C 1
ATOM 805 O O . LEU A 1 105 ? 6.281 -2.148 -16.914 1.00 86.50 105 LEU A O 1
ATOM 809 N N . GLU A 1 106 ? 7.153 -3.939 -15.871 1.00 77.50 106 GLU A N 1
ATOM 810 C CA . GLU A 1 106 ? 8.397 -3.971 -16.670 1.00 77.50 106 GLU A CA 1
ATOM 811 C C . GLU A 1 106 ? 8.139 -4.037 -18.187 1.00 77.50 106 GLU A C 1
ATOM 813 O O . GLU A 1 106 ? 8.928 -3.505 -18.964 1.00 77.50 106 GLU A O 1
ATOM 818 N N . GLY A 1 107 ? 7.011 -4.618 -18.614 1.00 71.06 107 GLY A N 1
ATOM 819 C CA . GLY A 1 107 ? 6.577 -4.650 -20.018 1.00 71.06 107 GLY A CA 1
ATOM 820 C C . GLY A 1 107 ? 5.902 -3.367 -20.534 1.00 71.06 107 GLY A C 1
ATOM 821 O O . GLY A 1 107 ? 5.617 -3.268 -21.726 1.00 71.06 107 GLY A O 1
ATOM 822 N N . GLY A 1 108 ? 5.641 -2.381 -19.669 1.00 75.31 108 GLY A N 1
ATOM 823 C CA . GLY A 1 108 ? 4.869 -1.175 -19.988 1.00 75.31 108 GLY A CA 1
ATOM 824 C C . GLY A 1 108 ? 3.384 -1.449 -20.275 1.00 75.31 108 GLY A C 1
ATOM 825 O O . GLY A 1 108 ? 2.884 -2.545 -20.044 1.00 75.31 108 GLY A O 1
ATOM 826 N N . LEU A 1 109 ? 2.660 -0.442 -20.785 1.00 72.56 109 LEU A N 1
ATOM 827 C CA . LEU A 1 109 ? 1.225 -0.562 -21.121 1.00 72.56 109 LEU A CA 1
ATOM 828 C C . LEU A 1 109 ? 0.954 -1.466 -22.332 1.00 72.56 109 LEU A C 1
ATOM 830 O O . LEU A 1 109 ? -0.142 -1.995 -22.471 1.00 72.56 109 LEU A O 1
ATOM 834 N N . TYR A 1 110 ? 1.939 -1.600 -23.222 1.00 64.31 110 TYR A N 1
ATOM 835 C CA . TYR A 1 110 ? 1.814 -2.271 -24.519 1.00 64.31 110 TYR A CA 1
ATOM 836 C C . TYR A 1 110 ? 2.395 -3.687 -24.500 1.00 64.31 110 TYR A C 1
ATOM 838 O O . TYR A 1 110 ? 2.947 -4.155 -25.496 1.00 64.31 110 TYR A O 1
ATOM 846 N N . ALA A 1 111 ? 2.304 -4.368 -23.359 1.00 70.56 111 ALA A N 1
ATOM 847 C CA . ALA A 1 111 ? 2.550 -5.798 -23.330 1.00 70.56 111 ALA A CA 1
ATOM 848 C C . ALA A 1 111 ? 1.539 -6.498 -24.257 1.00 70.56 111 ALA A C 1
ATOM 850 O O .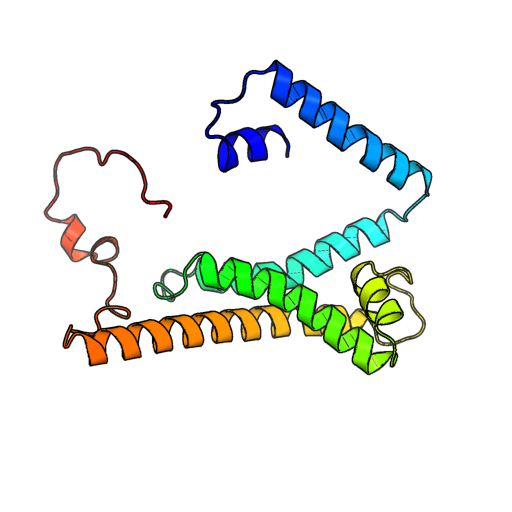 ALA A 1 111 ? 0.376 -6.104 -24.337 1.00 70.56 111 ALA A O 1
ATOM 851 N N . ASN A 1 112 ? 1.966 -7.544 -24.966 1.00 74.38 112 ASN A N 1
ATOM 852 C CA . ASN A 1 112 ? 1.098 -8.308 -25.875 1.00 74.38 112 ASN A CA 1
ATOM 853 C C . ASN A 1 112 ? 0.100 -9.222 -25.126 1.00 74.38 112 ASN A C 1
ATOM 855 O O . ASN A 1 112 ? -0.376 -10.210 -25.685 1.00 74.38 112 ASN A O 1
ATOM 859 N N . ASP A 1 113 ? -0.180 -8.942 -23.852 1.00 83.75 113 ASP A N 1
ATOM 860 C CA . ASP A 1 113 ? -0.972 -9.777 -22.961 1.00 83.75 113 ASP A CA 1
ATOM 861 C C . ASP A 1 113 ? -1.952 -8.958 -22.099 1.00 83.75 113 ASP A C 1
ATOM 863 O O . ASP A 1 113 ? -1.900 -7.732 -22.024 1.00 83.75 113 ASP A O 1
ATOM 867 N N . TRP A 1 114 ? -2.889 -9.650 -21.447 1.00 88.06 114 TRP A N 1
ATOM 868 C CA . TRP A 1 114 ? -3.918 -9.027 -20.604 1.00 88.06 114 TRP A CA 1
ATOM 869 C C . TRP A 1 114 ? -3.460 -8.822 -19.153 1.00 88.06 114 TRP A C 1
ATOM 871 O O . TRP A 1 114 ? -4.272 -8.492 -18.285 1.00 88.06 114 TRP A O 1
ATOM 881 N N . SER A 1 115 ? -2.169 -9.017 -18.870 1.00 90.06 115 SER A N 1
ATOM 882 C CA . SER A 1 115 ? -1.630 -9.001 -17.509 1.00 90.06 115 SER A CA 1
ATOM 883 C C . SER A 1 115 ? -1.734 -7.614 -16.872 1.00 90.06 115 SER A C 1
ATOM 885 O O . SER A 1 115 ? -2.166 -7.485 -15.727 1.00 90.06 115 SER A O 1
ATOM 887 N N . VAL A 1 116 ? -1.427 -6.565 -17.641 1.00 89.75 116 VAL A N 1
ATOM 888 C CA . VAL A 1 116 ? -1.489 -5.165 -17.203 1.00 89.75 116 VAL A CA 1
ATOM 889 C C . VAL A 1 116 ? -2.924 -4.770 -16.874 1.00 89.75 116 VAL A C 1
ATOM 891 O O . VAL A 1 116 ? -3.191 -4.244 -15.797 1.00 89.75 116 VAL A O 1
ATOM 894 N N . PHE A 1 117 ? -3.870 -5.093 -17.758 1.00 90.88 117 PHE A N 1
ATOM 895 C CA . PHE A 1 117 ? -5.292 -4.868 -17.503 1.00 90.88 117 PHE A CA 1
ATOM 896 C C . PHE A 1 117 ? -5.749 -5.586 -16.226 1.00 90.88 117 PHE A C 1
ATOM 898 O O . PHE A 1 117 ? -6.373 -4.979 -15.356 1.00 90.88 117 PHE A O 1
ATOM 905 N N . GLY A 1 118 ? -5.380 -6.861 -16.081 1.00 92.00 118 GLY A N 1
ATOM 906 C CA . GLY A 1 118 ? -5.679 -7.642 -14.887 1.00 92.00 118 GLY A CA 1
ATOM 907 C C . GLY A 1 118 ? -5.099 -7.029 -13.612 1.00 92.00 118 GLY A C 1
ATOM 908 O O . GLY A 1 118 ? -5.799 -6.977 -12.607 1.00 92.00 118 GLY A O 1
ATOM 909 N N . ALA A 1 119 ? -3.881 -6.479 -13.654 1.00 93.44 119 ALA A N 1
ATOM 910 C CA . ALA A 1 119 ? -3.275 -5.774 -12.525 1.00 93.44 119 ALA A CA 1
ATOM 911 C C . ALA A 1 119 ? -4.091 -4.537 -12.105 1.00 93.44 119 ALA A C 1
ATOM 913 O O . ALA A 1 119 ? -4.374 -4.367 -10.919 1.00 93.44 119 ALA A O 1
ATOM 914 N N . PHE A 1 120 ? -4.536 -3.717 -13.063 1.00 93.31 120 PHE A N 1
ATOM 915 C CA . PHE A 1 120 ? -5.353 -2.526 -12.791 1.00 93.31 120 PHE A CA 1
ATOM 916 C C . PHE A 1 120 ? -6.760 -2.845 -12.267 1.00 93.31 120 PHE A C 1
ATOM 918 O O . PHE A 1 120 ? -7.351 -2.013 -11.583 1.00 93.31 120 PHE A O 1
ATOM 925 N N . VAL A 1 121 ? -7.286 -4.040 -12.544 1.00 94.69 121 VAL A N 1
ATOM 926 C CA . VAL A 1 121 ? -8.558 -4.531 -11.984 1.00 94.69 121 VAL A CA 1
ATOM 927 C C . VAL A 1 121 ? -8.346 -5.190 -10.616 1.00 94.69 121 VAL A C 1
ATOM 929 O O . VAL A 1 121 ? -9.125 -4.977 -9.687 1.00 94.69 121 VAL A O 1
ATOM 932 N N . ALA A 1 122 ? -7.272 -5.963 -10.464 1.00 95.31 122 ALA A N 1
ATOM 933 C CA . ALA A 1 122 ? -6.926 -6.658 -9.230 1.00 95.31 122 ALA A CA 1
ATOM 934 C C . ALA A 1 122 ? -6.547 -5.691 -8.100 1.00 95.31 122 ALA A C 1
ATOM 936 O O . ALA A 1 122 ? -6.881 -5.959 -6.948 1.00 95.31 122 ALA A O 1
ATOM 937 N N . ALA A 1 123 ? -5.897 -4.568 -8.413 1.00 95.38 123 ALA A N 1
ATOM 938 C CA . ALA A 1 123 ? -5.490 -3.558 -7.437 1.00 95.38 123 ALA A CA 1
ATOM 939 C C . ALA A 1 123 ? -6.667 -2.982 -6.612 1.00 95.38 123 ALA A C 1
ATOM 941 O O . ALA A 1 123 ? -6.654 -3.143 -5.389 1.00 95.38 123 ALA A O 1
ATOM 942 N N . PRO A 1 124 ? -7.711 -2.372 -7.215 1.00 95.19 124 PRO A N 1
ATOM 943 C CA . PRO A 1 124 ? -8.819 -1.778 -6.467 1.00 95.19 124 PRO A CA 1
ATOM 944 C C . PRO A 1 124 ? -9.696 -2.837 -5.786 1.00 95.19 124 PRO A C 1
ATOM 946 O O . PRO A 1 124 ? -10.120 -2.651 -4.644 1.00 95.19 124 PRO A O 1
ATOM 949 N N . ILE A 1 125 ? -9.947 -3.968 -6.459 1.00 96.19 125 ILE A N 1
ATOM 950 C CA . ILE A 1 125 ? -10.761 -5.061 -5.908 1.00 96.19 125 ILE A CA 1
ATOM 951 C C . ILE A 1 125 ? -10.044 -5.696 -4.720 1.00 96.19 125 ILE A C 1
ATOM 953 O O . ILE A 1 125 ? -10.630 -5.855 -3.650 1.00 96.19 125 ILE A O 1
ATOM 957 N N . GLY A 1 126 ? -8.763 -6.019 -4.890 1.00 94.31 126 GLY A N 1
ATOM 958 C CA . GLY A 1 126 ? -7.914 -6.535 -3.829 1.00 94.31 126 GLY A CA 1
ATOM 959 C C . GLY A 1 126 ? -7.858 -5.578 -2.651 1.00 94.31 126 GLY A C 1
ATOM 960 O O . GLY A 1 126 ? -8.077 -5.995 -1.516 1.00 94.31 126 GLY A O 1
ATOM 961 N N . GLY A 1 127 ? -7.651 -4.286 -2.911 1.00 93.75 127 GLY A N 1
ATOM 962 C CA . GLY A 1 127 ? -7.565 -3.297 -1.846 1.00 93.75 127 GLY A CA 1
ATOM 963 C C . GLY A 1 127 ? -8.833 -3.222 -1.002 1.00 93.75 127 GLY A C 1
ATOM 964 O O . GLY A 1 127 ? -8.766 -3.237 0.229 1.00 93.75 127 GLY A O 1
ATOM 965 N N . LEU A 1 128 ? -10.003 -3.244 -1.643 1.00 95.06 128 LEU A N 1
ATOM 966 C CA . LEU A 1 128 ? -11.276 -3.262 -0.929 1.00 95.06 128 LEU A CA 1
ATOM 967 C C . LEU A 1 128 ? -11.495 -4.576 -0.164 1.00 95.06 128 LEU A C 1
ATOM 969 O O . LEU A 1 128 ? -11.909 -4.535 0.993 1.00 95.06 128 LEU A O 1
ATOM 973 N N . LEU A 1 129 ? -11.186 -5.730 -0.765 1.00 96.19 129 LEU A N 1
ATOM 974 C CA . L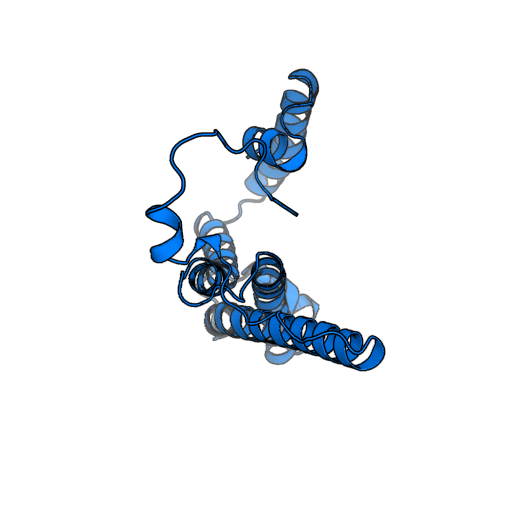EU A 1 129 ? -11.332 -7.038 -0.114 1.00 96.19 129 LEU A CA 1
ATOM 975 C C . LEU A 1 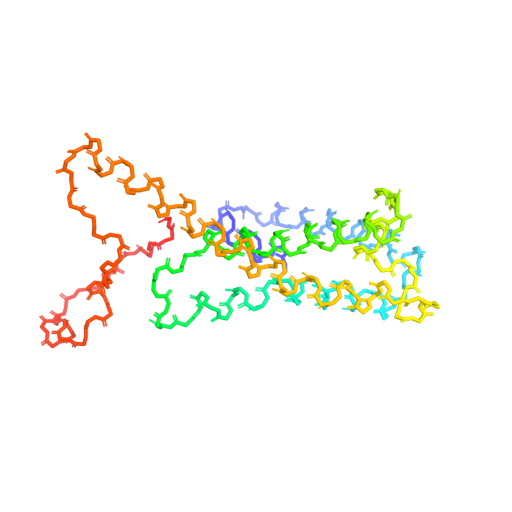129 ? -10.456 -7.156 1.135 1.00 96.19 129 LEU A C 1
ATOM 977 O O . LEU A 1 129 ? -10.940 -7.584 2.182 1.00 96.19 129 LEU A O 1
ATOM 981 N N . TRP A 1 130 ? -9.194 -6.736 1.056 1.00 95.69 130 TRP A N 1
ATOM 982 C CA . TRP A 1 130 ? -8.293 -6.719 2.207 1.00 95.69 130 TRP A CA 1
ATOM 983 C C . TRP A 1 130 ? -8.711 -5.684 3.252 1.00 95.69 130 TRP A C 1
ATOM 985 O O . TRP A 1 130 ? -8.631 -5.971 4.446 1.00 95.69 130 TRP A O 1
ATOM 995 N N . GLY A 1 131 ? -9.220 -4.523 2.832 1.00 93.06 131 GLY A N 1
ATOM 996 C CA . GLY A 1 131 ? -9.784 -3.521 3.738 1.00 93.06 131 GLY A CA 1
ATOM 997 C C . GLY A 1 131 ? -10.998 -4.047 4.515 1.00 93.06 131 GLY A C 1
ATOM 998 O O . GLY A 1 131 ? -11.053 -3.933 5.739 1.00 93.06 131 GLY A O 1
ATOM 999 N N . VAL A 1 132 ? -11.940 -4.705 3.830 1.00 93.31 132 VAL A N 1
ATOM 1000 C CA . VAL A 1 132 ? -13.098 -5.359 4.465 1.00 93.31 132 VAL A CA 1
ATOM 1001 C C . VAL A 1 132 ? -12.647 -6.528 5.340 1.00 93.31 132 VAL A C 1
ATOM 1003 O O . VAL A 1 132 ? -13.140 -6.689 6.454 1.00 93.31 132 VAL A O 1
ATOM 1006 N N . GLY A 1 133 ? -11.675 -7.322 4.889 1.00 93.25 133 GLY A N 1
ATOM 1007 C CA . GLY A 1 133 ? -11.085 -8.398 5.683 1.00 93.25 133 GLY A CA 1
ATOM 1008 C C . GLY A 1 133 ? -10.468 -7.888 6.987 1.00 93.25 133 GLY A C 1
ATOM 1009 O O . GLY A 1 133 ? -10.703 -8.465 8.048 1.00 93.25 133 GLY A O 1
ATOM 1010 N N . ALA A 1 134 ? -9.751 -6.764 6.936 1.00 92.31 134 ALA A N 1
ATOM 1011 C CA . ALA A 1 134 ? -9.189 -6.103 8.110 1.00 92.31 134 ALA A CA 1
ATOM 1012 C C . ALA A 1 134 ? -10.281 -5.608 9.066 1.00 92.31 134 ALA A C 1
ATOM 1014 O O . ALA A 1 134 ? -10.189 -5.846 10.274 1.00 92.31 134 ALA A O 1
ATOM 1015 N N . LEU A 1 135 ? -11.344 -5.000 8.528 1.00 90.00 135 LEU A N 1
ATOM 1016 C CA . LEU A 1 135 ? -12.508 -4.575 9.303 1.00 90.00 135 LEU A CA 1
ATOM 1017 C C . LEU A 1 135 ? -13.132 -5.768 10.038 1.00 90.00 135 LEU A C 1
ATOM 1019 O O . LEU A 1 135 ? -13.331 -5.709 11.251 1.00 90.00 135 LEU A O 1
ATOM 1023 N N . LEU A 1 136 ? -13.403 -6.864 9.323 1.00 91.56 136 LEU A N 1
ATOM 1024 C CA . LEU A 1 136 ? -14.004 -8.074 9.884 1.00 91.56 136 LEU A CA 1
ATOM 1025 C C . LEU A 1 136 ? -13.109 -8.714 10.944 1.00 91.56 136 LEU A C 1
ATOM 1027 O O . LEU A 1 136 ? -13.605 -9.097 12.004 1.00 91.56 136 LEU A O 1
ATOM 1031 N N . ALA A 1 137 ? -11.801 -8.795 10.703 1.00 91.06 137 ALA A N 1
ATOM 1032 C CA . ALA A 1 137 ? -10.845 -9.317 11.674 1.00 91.06 137 ALA A CA 1
ATOM 1033 C C . ALA A 1 137 ? -10.837 -8.470 12.954 1.00 91.06 137 ALA A C 1
ATOM 1035 O O . ALA A 1 137 ? -10.923 -9.004 14.063 1.00 91.06 137 ALA A O 1
ATOM 1036 N N . ARG A 1 138 ? -10.812 -7.140 12.807 1.00 89.12 138 ARG A N 1
ATOM 1037 C CA . ARG A 1 138 ? -10.853 -6.199 13.928 1.00 89.12 138 ARG A CA 1
ATOM 1038 C C . ARG A 1 138 ? -12.158 -6.320 14.713 1.00 89.12 138 ARG A C 1
ATOM 1040 O O . ARG A 1 138 ? -12.130 -6.365 15.942 1.00 89.12 138 ARG A O 1
ATOM 1047 N N . LEU A 1 139 ? -13.289 -6.377 14.016 1.00 87.38 139 LEU A N 1
ATOM 1048 C CA . LEU A 1 139 ? -14.612 -6.480 14.625 1.00 87.38 139 LEU A CA 1
ATOM 1049 C C . LEU A 1 139 ? -14.774 -7.813 15.365 1.00 87.38 139 LEU A C 1
ATOM 1051 O O . LEU A 1 139 ? -15.220 -7.830 16.509 1.00 87.38 139 LEU A O 1
ATOM 1055 N N . SER A 1 140 ? -14.308 -8.909 14.761 1.00 87.06 140 SER A N 1
ATOM 1056 C CA . SER A 1 140 ? -14.306 -10.246 15.366 1.00 87.06 140 SER A CA 1
ATOM 1057 C C . SER A 1 140 ? -13.450 -10.293 16.629 1.00 87.06 140 SER A C 1
ATOM 1059 O O . SER A 1 140 ? -13.889 -10.809 17.656 1.00 87.06 140 SER A O 1
ATOM 1061 N N . PHE A 1 141 ? -12.249 -9.709 16.596 1.00 87.50 141 PHE A N 1
ATOM 1062 C CA . PHE A 1 141 ? -11.378 -9.638 17.768 1.00 87.50 141 PHE A CA 1
ATOM 1063 C C . PHE A 1 141 ? -12.026 -8.854 18.915 1.00 87.50 141 PHE A C 1
ATOM 1065 O O . PHE A 1 141 ? -12.026 -9.309 20.061 1.00 87.50 141 PHE A O 1
ATOM 1072 N N . GLN A 1 142 ? -12.617 -7.694 18.614 1.00 84.19 142 GLN A N 1
ATOM 1073 C CA . GLN A 1 142 ? -13.295 -6.881 19.624 1.00 84.19 142 GLN A CA 1
ATOM 1074 C C . GLN A 1 142 ? -14.544 -7.576 20.176 1.00 84.19 142 GLN A C 1
ATOM 1076 O O . GLN A 1 142 ? -14.756 -7.559 21.386 1.00 84.19 142 GLN A O 1
ATOM 1081 N N . TYR A 1 143 ? -15.305 -8.270 19.329 1.00 82.88 143 TYR A N 1
ATOM 1082 C CA . TYR A 1 143 ? -16.453 -9.070 19.748 1.00 82.88 143 TYR A CA 1
ATOM 1083 C C . TYR A 1 143 ? -16.055 -10.205 20.704 1.00 82.88 143 TYR A C 1
ATOM 1085 O O . TYR A 1 143 ? -16.649 -10.359 21.772 1.00 82.88 143 TYR A O 1
ATOM 1093 N N . ILE A 1 144 ? -15.010 -10.975 20.372 1.00 86.12 144 ILE A N 1
ATOM 1094 C CA . ILE A 1 144 ? -14.510 -12.060 21.234 1.00 86.12 144 ILE A CA 1
ATOM 1095 C C . ILE A 1 144 ? -14.032 -11.494 22.574 1.00 86.12 144 ILE A C 1
ATOM 1097 O O . ILE A 1 144 ? -14.377 -12.023 23.631 1.00 86.12 144 ILE A O 1
ATOM 1101 N N . ARG A 1 145 ? -13.280 -10.389 22.550 1.00 84.44 145 ARG A N 1
ATOM 1102 C CA . ARG A 1 145 ? -12.792 -9.732 23.766 1.00 84.44 145 ARG A CA 1
ATOM 1103 C C . ARG A 1 145 ? -13.939 -9.234 24.654 1.00 84.44 145 ARG A C 1
ATOM 1105 O O . ARG A 1 145 ? -13.891 -9.475 25.859 1.00 84.44 145 ARG A O 1
ATOM 1112 N N . ALA A 1 146 ? -14.959 -8.598 24.079 1.00 81.12 146 ALA A N 1
ATOM 1113 C CA . ALA A 1 146 ? -16.139 -8.132 24.808 1.00 81.12 146 ALA A CA 1
ATOM 1114 C C . ALA A 1 146 ? -16.903 -9.307 25.439 1.00 81.12 146 ALA A C 1
ATOM 1116 O O . ALA A 1 146 ? -17.248 -9.263 26.619 1.00 81.12 146 ALA A O 1
ATOM 1117 N N . LYS A 1 147 ? -17.054 -10.419 24.706 1.00 80.31 147 LYS A N 1
ATOM 1118 C CA . LYS A 1 147 ? -17.694 -11.645 25.208 1.00 80.31 147 LYS A CA 1
ATOM 1119 C C . LYS A 1 147 ? -16.931 -12.283 26.372 1.00 80.31 147 LYS A C 1
ATOM 1121 O O . LYS A 1 147 ? -17.555 -12.757 27.318 1.00 80.31 147 LYS A O 1
ATOM 1126 N N . VAL A 1 148 ? -15.597 -12.271 26.330 1.00 85.44 148 VAL A N 1
ATOM 1127 C CA . VAL A 1 148 ? -14.746 -12.772 27.425 1.00 85.44 148 VAL A CA 1
ATOM 1128 C C . VAL A 1 148 ? -14.804 -11.850 28.648 1.00 85.44 148 VAL A C 1
ATOM 1130 O O . VAL A 1 148 ? -14.806 -12.337 29.775 1.00 85.44 148 VAL A O 1
ATOM 1133 N N . ARG A 1 149 ? -14.882 -10.528 28.445 1.00 77.94 149 ARG A N 1
ATOM 1134 C CA . ARG A 1 149 ? -14.897 -9.526 29.526 1.00 77.94 149 ARG A CA 1
ATOM 1135 C C . ARG A 1 149 ? -16.290 -9.158 30.049 1.00 77.94 149 ARG A C 1
ATOM 1137 O O . ARG A 1 149 ? -16.372 -8.466 31.056 1.00 77.94 149 ARG A O 1
ATOM 1144 N N . ARG A 1 150 ? -17.363 -9.647 29.413 1.00 72.50 150 ARG A N 1
ATOM 1145 C CA . ARG A 1 150 ? -18.766 -9.249 29.666 1.00 72.50 150 ARG A CA 1
ATOM 1146 C C . ARG A 1 150 ? -18.994 -7.733 29.540 1.00 72.50 150 ARG A C 1
ATOM 1148 O O . ARG A 1 150 ? -19.823 -7.171 30.248 1.00 72.50 150 ARG A O 1
ATOM 1155 N N . GLU A 1 151 ? -18.253 -7.085 28.647 1.00 72.31 151 GLU A N 1
ATOM 1156 C CA . GLU A 1 151 ? -18.408 -5.661 28.311 1.00 72.31 151 GLU A CA 1
ATOM 1157 C C . GLU A 1 151 ? -19.434 -5.505 27.167 1.00 72.31 151 GLU A C 1
ATOM 1159 O O . GLU A 1 151 ? -19.621 -6.436 26.376 1.00 72.31 151 GLU A O 1
ATOM 1164 N N . GLN A 1 152 ? -20.117 -4.354 27.083 1.00 60.97 152 GLN A N 1
ATOM 1165 C CA . GLN A 1 152 ? -21.023 -4.053 25.966 1.00 60.97 152 GLN A CA 1
ATOM 1166 C C . GLN A 1 152 ? -20.225 -3.786 24.678 1.00 60.97 152 GLN A C 1
ATOM 1168 O O . GLN A 1 152 ? -19.068 -3.360 24.712 1.00 60.97 152 GLN A O 1
ATOM 1173 N N . PHE A 1 153 ? -20.803 -4.151 23.533 1.00 67.12 153 PHE A N 1
ATOM 1174 C CA . PHE A 1 153 ? -20.148 -4.041 22.232 1.00 67.12 153 PHE A CA 1
ATOM 1175 C C . PHE A 1 153 ? -20.480 -2.690 21.587 1.00 67.12 153 PHE A C 1
ATOM 1177 O O . PHE A 1 153 ? -21.342 -2.611 20.720 1.00 67.12 153 PHE A O 1
ATOM 1184 N N . ASP A 1 154 ? -19.742 -1.654 21.974 1.00 65.94 154 ASP A N 1
ATOM 1185 C CA . ASP A 1 154 ? -20.029 -0.261 21.573 1.00 65.94 154 ASP A CA 1
ATOM 1186 C C . ASP A 1 154 ? -19.228 0.170 20.323 1.00 65.94 154 ASP A C 1
ATOM 1188 O O . ASP A 1 154 ? -19.090 1.338 19.974 1.00 65.94 154 ASP A O 1
ATOM 1192 N N . VAL A 1 155 ? -18.606 -0.788 19.632 1.00 61.25 155 VAL A N 1
ATOM 1193 C CA . VAL A 1 155 ? -17.615 -0.527 18.566 1.00 61.25 155 VAL A CA 1
ATOM 1194 C C . VAL A 1 155 ? -18.257 0.003 17.283 1.00 61.25 155 VAL A C 1
ATOM 1196 O O . VAL A 1 155 ? -17.587 0.651 16.477 1.00 61.25 155 VAL A O 1
ATOM 1199 N N . LEU A 1 156 ? -19.538 -0.308 17.081 1.00 63.09 156 LEU A N 1
ATOM 1200 C CA . LEU A 1 156 ? -20.351 0.206 15.982 1.00 63.09 156 LEU A CA 1
ATOM 1201 C C . LEU A 1 156 ? -21.174 1.428 16.398 1.00 63.09 156 LEU A C 1
ATOM 1203 O O . LEU A 1 156 ? -21.945 1.915 15.578 1.00 63.09 156 LEU A O 1
ATOM 1207 N N . ASP A 1 157 ? -21.020 1.938 17.620 1.00 62.94 157 ASP A N 1
ATOM 1208 C CA . ASP A 1 157 ? -21.733 3.145 18.009 1.00 62.94 157 ASP A CA 1
ATOM 1209 C C . ASP A 1 157 ? -21.114 4.362 17.333 1.00 62.94 157 ASP A C 1
ATOM 1211 O O . ASP A 1 157 ? -19.892 4.495 17.173 1.00 62.94 157 ASP A O 1
ATOM 1215 N N . ARG A 1 158 ? -21.993 5.259 16.886 1.00 57.53 158 ARG A N 1
ATOM 1216 C CA . ARG A 1 158 ? -21.578 6.491 16.233 1.00 57.53 158 ARG A CA 1
ATOM 1217 C C . ARG A 1 158 ? -20.808 7.343 17.253 1.00 57.53 158 ARG A C 1
ATOM 1219 O O . ARG A 1 158 ? -21.304 7.552 18.358 1.00 57.53 158 ARG A O 1
ATOM 1226 N N . PRO A 1 159 ? -19.613 7.862 16.918 1.00 61.62 159 PRO A N 1
ATOM 1227 C CA . PRO A 1 159 ? -18.877 8.732 17.826 1.00 61.62 159 PRO A CA 1
ATOM 1228 C C . PRO A 1 159 ? -19.708 9.975 18.175 1.00 61.62 159 PRO A C 1
ATOM 1230 O O . PRO A 1 159 ? -20.183 10.653 17.266 1.00 61.62 159 PRO A O 1
ATOM 1233 N N . ALA A 1 160 ? -19.809 10.326 19.463 1.00 58.47 160 ALA A N 1
ATOM 1234 C CA . ALA A 1 160 ? -20.553 11.503 19.943 1.00 58.47 160 ALA A CA 1
ATOM 1235 C C . ALA A 1 160 ? -20.086 12.845 19.329 1.00 58.47 160 ALA A C 1
ATOM 1237 O O . ALA A 1 160 ? -20.795 13.840 19.384 1.00 58.47 160 ALA A O 1
ATOM 1238 N N . SER A 1 161 ? -18.902 12.888 18.707 1.00 57.16 161 SER A N 1
ATOM 1239 C CA . SER A 1 161 ? -18.399 14.054 17.965 1.00 57.16 161 SER A CA 1
ATOM 1240 C C . SER A 1 161 ? -19.082 14.289 16.610 1.00 57.16 161 SER A C 1
ATOM 1242 O O . SER A 1 161 ? -18.817 15.304 15.979 1.00 57.16 161 SER A O 1
ATOM 1244 N N . LEU A 1 162 ? -19.888 13.338 16.126 1.00 57.34 162 LEU A N 1
ATOM 1245 C CA . LEU A 1 162 ? -20.656 13.430 14.877 1.00 57.34 162 LEU A CA 1
ATOM 1246 C C . LEU A 1 162 ? -22.163 13.616 15.132 1.00 57.34 162 LEU A C 1
ATOM 1248 O O . LEU A 1 162 ? -22.946 13.551 14.179 1.00 57.34 1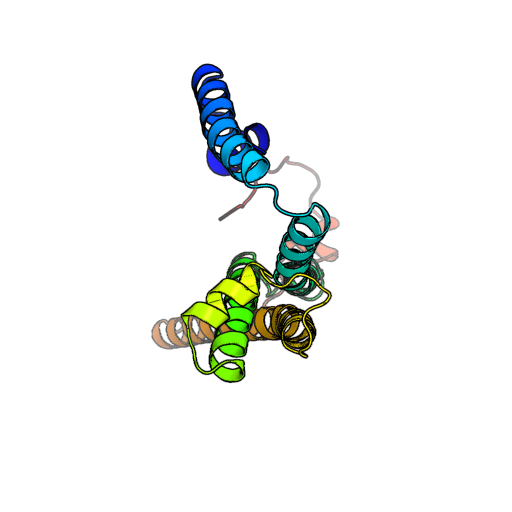62 LEU A O 1
ATOM 1252 N N . ASP A 1 163 ? -22.563 13.808 16.395 1.00 52.25 163 ASP A N 1
ATOM 1253 C CA . ASP A 1 163 ? -23.950 14.082 16.765 1.00 52.25 163 ASP A CA 1
ATOM 1254 C C . ASP A 1 163 ? -24.256 15.580 16.596 1.00 52.25 163 ASP A C 1
ATOM 1256 O O . ASP A 1 163 ? -23.614 16.412 17.246 1.00 52.25 163 ASP A O 1
ATOM 1260 N N . PRO A 1 164 ? -25.224 15.957 15.740 1.00 56.72 164 PRO A N 1
ATOM 1261 C CA . PRO A 1 164 ? -25.593 17.357 15.539 1.00 56.72 164 PRO A CA 1
ATOM 1262 C C . PRO A 1 164 ? -26.139 18.019 16.817 1.00 56.72 164 PRO A C 1
ATOM 1264 O O . PRO A 1 164 ? -25.980 19.226 16.977 1.00 56.72 164 PRO A O 1
ATOM 1267 N N . ASP A 1 165 ? -26.680 17.235 17.754 1.00 54.16 165 ASP A N 1
ATOM 1268 C CA . ASP A 1 165 ? -27.274 17.727 19.005 1.00 54.16 165 ASP A CA 1
ATOM 1269 C C . ASP A 1 165 ? -26.225 18.130 20.067 1.00 54.16 165 ASP A C 1
ATOM 1271 O O . ASP A 1 165 ? -26.527 18.860 21.010 1.00 54.16 165 ASP A O 1
ATOM 1275 N N . VAL A 1 166 ? -24.958 17.714 19.919 1.00 53.38 166 VAL A N 1
ATOM 1276 C CA . VAL A 1 166 ? -23.864 18.095 20.841 1.00 53.38 166 VAL A CA 1
ATOM 1277 C C . VAL A 1 166 ? -23.332 19.503 20.538 1.00 53.38 166 VAL A C 1
ATOM 1279 O O . VAL A 1 166 ? -22.775 20.166 21.418 1.00 53.38 166 VAL A O 1
ATOM 1282 N N . HIS A 1 167 ? -23.541 20.009 19.318 1.00 49.81 167 HIS A N 1
ATOM 1283 C CA . HIS A 1 167 ? -23.092 21.347 18.927 1.00 49.81 167 HIS A CA 1
ATOM 1284 C C . HIS A 1 167 ? -23.903 22.490 19.557 1.00 49.81 167 HIS A C 1
ATOM 1286 O O . HIS A 1 167 ? -23.417 23.619 19.571 1.00 49.81 167 HIS A O 1
ATOM 1292 N N . GLU A 1 168 ? -25.083 22.222 20.123 1.00 46.84 168 GLU A N 1
ATOM 1293 C CA . GLU A 1 168 ? -25.940 23.267 20.703 1.00 46.84 168 GLU A CA 1
ATOM 1294 C C . GLU A 1 168 ? -25.580 23.618 22.165 1.00 46.84 168 GLU A C 1
ATOM 1296 O O . GLU A 1 168 ? -25.989 24.662 22.670 1.00 46.84 168 GLU A O 1
ATOM 1301 N N . HIS A 1 169 ? -24.742 22.817 22.842 1.00 47.78 169 HIS A N 1
ATOM 1302 C CA . HIS A 1 169 ? -24.468 22.990 24.279 1.00 47.78 169 HIS A CA 1
ATOM 1303 C C . HIS A 1 169 ? -23.013 23.262 24.688 1.00 47.78 169 HIS A C 1
ATOM 1305 O O . HIS A 1 169 ? -22.757 23.442 25.879 1.00 47.78 169 HIS A O 1
ATOM 1311 N N . VAL A 1 170 ? -22.053 23.362 23.762 1.00 47.00 170 VAL A N 1
ATOM 1312 C CA . VAL A 1 170 ? -20.641 23.599 24.126 1.00 47.00 170 VAL A CA 1
ATOM 1313 C C . VAL A 1 170 ? -20.144 24.938 23.588 1.00 47.00 170 VAL A C 1
ATOM 1315 O O . VAL A 1 170 ? -19.385 25.025 22.625 1.00 47.00 170 VAL A O 1
ATOM 1318 N N . HIS A 1 171 ? -20.550 26.008 24.267 1.00 43.97 171 HIS A N 1
ATOM 1319 C CA . HIS A 1 171 ? -19.768 27.237 24.284 1.00 43.97 171 HIS A CA 1
ATOM 1320 C C . HIS A 1 171 ? -18.595 27.062 25.273 1.00 43.97 171 HIS A C 1
ATOM 1322 O O . HIS A 1 171 ? -18.815 26.881 26.465 1.00 43.97 171 HIS A O 1
ATOM 1328 N N . VAL A 1 172 ? -17.370 27.218 24.750 1.00 51.00 172 VAL A N 1
ATOM 1329 C CA . VAL A 1 172 ? -16.092 27.514 25.445 1.00 51.00 172 VAL A CA 1
ATOM 1330 C C . VAL A 1 172 ? -15.327 26.341 26.095 1.00 51.00 172 VAL A C 1
ATOM 1332 O O . VAL A 1 172 ? -15.507 26.038 27.264 1.00 51.00 172 VAL A O 1
ATOM 1335 N N . GLU A 1 173 ? -14.374 25.760 25.351 1.00 38.31 173 GLU A N 1
ATOM 1336 C CA . GLU A 1 173 ? -12.915 25.772 25.628 1.00 38.31 173 GLU A CA 1
ATOM 1337 C C . GLU A 1 173 ? -12.153 25.098 24.456 1.00 38.31 173 GLU A C 1
ATOM 1339 O O . GLU A 1 173 ? -12.683 24.178 23.830 1.00 38.31 173 GLU A O 1
ATOM 1344 N N . PRO A 1 174 ? -10.934 25.549 24.091 1.00 43.81 174 PRO A N 1
ATOM 1345 C CA . PRO A 1 174 ? -10.213 25.018 22.933 1.00 43.81 174 PRO A CA 1
ATOM 1346 C C . PRO A 1 174 ? -9.679 23.600 23.218 1.00 43.81 174 PRO A C 1
ATOM 1348 O O . PRO A 1 174 ? -8.915 23.422 24.171 1.00 43.81 174 PRO A O 1
ATOM 1351 N N . PRO A 1 175 ? -9.992 22.578 22.397 1.00 44.56 175 PRO A N 1
ATOM 1352 C CA . PRO A 1 175 ? -9.471 21.240 22.627 1.00 44.56 175 PRO A CA 1
ATOM 1353 C C . PRO A 1 175 ? -8.006 21.163 22.185 1.00 44.56 175 PRO A C 1
ATOM 1355 O O . PRO A 1 175 ? -7.665 21.246 21.003 1.00 44.56 175 PRO A O 1
ATOM 1358 N N . GLY A 1 176 ? -7.129 20.990 23.171 1.00 47.88 176 GLY A N 1
ATOM 1359 C CA . GLY A 1 176 ? -5.740 20.616 22.966 1.00 47.88 176 GLY A CA 1
ATOM 1360 C C . GLY A 1 176 ? -5.601 19.231 22.327 1.00 47.88 176 GLY A C 1
ATOM 1361 O O . GLY A 1 176 ? -6.321 18.294 22.657 1.00 47.88 176 GLY A O 1
ATOM 1362 N N . SER A 1 177 ? -4.596 19.126 21.455 1.00 46.19 177 SER A N 1
ATOM 1363 C CA . SER A 1 177 ? -3.932 17.900 20.996 1.00 46.19 177 SER A CA 1
ATOM 1364 C C . SER A 1 177 ? -4.826 16.818 20.374 1.00 46.19 177 SER A C 1
ATOM 1366 O O . SER A 1 177 ? -5.354 15.934 21.047 1.00 46.19 177 SER A O 1
ATOM 1368 N N . GLY A 1 178 ? -4.868 16.829 19.039 1.00 37.97 178 GLY A N 1
ATOM 1369 C CA . GLY A 1 178 ? -5.536 15.839 18.201 1.00 37.97 178 GLY A CA 1
ATOM 1370 C C . GLY A 1 178 ? -5.189 14.383 18.527 1.00 37.97 178 GLY A C 1
ATOM 1371 O O . GLY A 1 178 ? -4.031 14.003 18.726 1.00 37.97 178 GLY A O 1
ATOM 1372 N N . LYS A 1 179 ? -6.238 13.560 18.540 1.00 45.12 179 LYS A N 1
ATOM 1373 C CA . LYS A 1 179 ? -6.178 12.103 18.635 1.00 45.12 179 LYS A CA 1
ATOM 1374 C C . LYS A 1 179 ? -5.826 11.515 17.266 1.00 45.12 179 LYS A C 1
ATOM 1376 O O . LYS A 1 179 ? -6.702 11.173 16.483 1.00 45.12 179 LYS A O 1
ATOM 1381 N N . PHE A 1 180 ? -4.530 11.406 17.000 1.00 36.38 180 PHE A N 1
ATOM 1382 C CA . PHE A 1 180 ? -3.967 10.395 16.108 1.00 36.38 180 PHE A CA 1
ATOM 1383 C C . PHE A 1 180 ? -3.305 9.343 16.995 1.00 36.38 180 PHE A C 1
ATOM 1385 O O . PHE A 1 180 ? -2.153 9.540 17.368 1.00 36.38 180 PHE A O 1
ATOM 1392 N N . PHE A 1 181 ? -4.056 8.310 17.384 1.00 40.28 181 PHE A N 1
ATOM 1393 C CA . PHE A 1 181 ? -3.607 6.955 17.735 1.00 40.28 181 PHE A CA 1
ATOM 1394 C C . PHE A 1 181 ? -4.833 6.039 17.812 1.00 40.28 181 PHE A C 1
ATOM 1396 O O . PHE A 1 181 ? -5.871 6.494 18.344 1.00 40.28 181 PHE A O 1
#

InterPro domains:
  IPR050277 Sodium:Solute Symporter [PTHR48086] (2-132)

Secondary structure (DSSP, 8-state):
-HHHHHHHHHTT-S-HHHHHHHHHHHHHHHHHHHHT---HHHHHHHHHHHHHHHHHHHHHHT-GGGTT--HHHHHHHHHHHHHHHHHHHHHHHS-HHHHHHHHTTTT-TT-SSSHHHHHHHHHHHHHHHHHHHHHHHHHHHHHHHHHHHT----TTSPPGGG-GGGGGS--S----S----

Foldseek 3Di:
DLVCCCCVVVVVPDDPVVSVVVVVVVVVVVVVVVVVPDDPQLVVLLVVLLCLQQVLLVVLQPDLVNQLQDVQLSVQLSVQLLVQQLVLQCVVVVHSVRSVVLSSVVVGPPDPDCSVVVSSVSRNVRSVVRSVVRSVVVLVVLVVVCVVVVHDSCSPPNPPVPDPVVVVPDDDDDDPDDDDD

Organism: NCBI:txid265104

Radius of gyration: 21.67 Å; chains: 1; bounding box: 49×47×56 Å

pLDDT: mean 80.7, std 15.37, range [36.38, 96.19]